Protein AF-A0A662SAG5-F1 (afdb_monomer_lite)

Sequence (127 aa):
MYGHSFGPFHNKLSHHFIRWLLSKANFIGVRENFSKKELIRCGVSTERIQLIPDAAFILEPEFSERVCDILNRNNLEPRKFAAVTVRHWYEIEITINGYRRYLQELAKSIDFIVDKLGFKVINWDLK

Foldseek 3Di:
DAADADDPDDDLVVLQVLQVVCVPDPAAEHQDPVRLVNNVVSVHDNVRYHHDHHPVVVDDDDPDPVVVVVCVVVVHDPPQADEDEDDDDPPPPCPPVNSVVVVVVVVVVVCCCCVVVVHHYDYPPPD

Structure (mmCIF, N/CA/C/O backbone):
data_AF-A0A662SAG5-F1
#
_entry.id   AF-A0A662SAG5-F1
#
loop_
_atom_site.group_PDB
_atom_site.id
_atom_site.type_symbol
_atom_site.label_atom_id
_atom_site.label_alt_id
_atom_site.label_comp_id
_atom_site.label_asym_id
_atom_site.label_entity_id
_atom_site.label_seq_id
_atom_site.pdbx_PDB_ins_code
_atom_site.Cartn_x
_atom_site.Cartn_y
_atom_site.Cartn_z
_atom_site.occupancy
_atom_site.B_iso_or_equiv
_atom_site.auth_seq_id
_atom_site.auth_comp_id
_atom_site.auth_asym_id
_atom_site.auth_atom_id
_atom_site.pdbx_PDB_model_num
ATOM 1 N N . MET A 1 1 ? 5.465 -11.678 -14.987 1.00 80.50 1 MET A N 1
ATOM 2 C CA . MET A 1 1 ? 5.343 -10.796 -13.802 1.00 80.50 1 MET A CA 1
ATOM 3 C C . MET A 1 1 ? 3.956 -10.182 -13.800 1.00 80.50 1 MET A C 1
ATOM 5 O O . MET A 1 1 ? 3.545 -9.710 -14.852 1.00 80.50 1 MET A O 1
ATOM 9 N N . TYR A 1 2 ? 3.235 -10.237 -12.678 1.00 89.56 2 TYR A N 1
ATOM 10 C CA . TYR A 1 2 ? 1.826 -9.839 -12.591 1.00 89.56 2 TYR A CA 1
ATOM 11 C C . TYR A 1 2 ? 1.635 -8.704 -11.575 1.00 89.56 2 TYR A C 1
ATOM 13 O O . TYR A 1 2 ? 1.888 -8.897 -10.393 1.00 89.56 2 TYR A O 1
ATOM 21 N N . GLY A 1 3 ? 1.218 -7.525 -12.042 1.00 87.00 3 GLY A N 1
ATOM 22 C CA . GLY A 1 3 ? 0.798 -6.408 -11.191 1.00 87.00 3 GLY A CA 1
ATOM 23 C C . GLY A 1 3 ? 1.931 -5.765 -10.388 1.00 87.00 3 GLY A C 1
ATOM 24 O O . GLY A 1 3 ? 1.696 -5.286 -9.286 1.00 87.00 3 GLY A O 1
ATOM 25 N N . HIS A 1 4 ? 3.165 -5.764 -10.899 1.00 91.31 4 HIS A N 1
ATOM 26 C CA . HIS A 1 4 ? 4.309 -5.217 -10.161 1.00 91.31 4 HIS A CA 1
ATOM 27 C C . HIS A 1 4 ? 4.529 -3.723 -10.420 1.00 91.31 4 HIS A C 1
ATOM 29 O O . HIS A 1 4 ? 4.279 -3.223 -11.520 1.00 91.31 4 HIS A O 1
ATOM 35 N N . SER A 1 5 ? 5.084 -3.049 -9.410 1.00 93.31 5 SER A N 1
ATOM 36 C CA . SER A 1 5 ? 5.743 -1.752 -9.572 1.00 93.31 5 SER A CA 1
ATOM 37 C C . SER A 1 5 ? 7.199 -1.935 -10.008 1.00 93.31 5 SER A C 1
ATOM 39 O O . SER A 1 5 ? 7.866 -2.880 -9.586 1.00 93.31 5 SER A O 1
ATOM 41 N N . PHE A 1 6 ? 7.703 -1.014 -10.823 1.00 93.44 6 PHE A N 1
ATOM 42 C CA . PHE A 1 6 ? 9.062 -0.990 -11.344 1.00 93.44 6 PHE A CA 1
ATOM 43 C C . PHE A 1 6 ? 9.687 0.391 -11.168 1.00 93.44 6 PHE A C 1
ATOM 45 O O . PHE A 1 6 ? 9.069 1.412 -11.468 1.00 93.44 6 PHE A O 1
ATOM 52 N N . GLY A 1 7 ? 10.956 0.391 -10.765 1.00 90.44 7 GLY A N 1
ATOM 53 C CA . GLY A 1 7 ? 11.763 1.595 -10.637 1.00 90.44 7 GLY A CA 1
ATOM 54 C C . GLY A 1 7 ? 11.518 2.376 -9.338 1.00 90.44 7 GLY A C 1
ATOM 55 O O . GLY A 1 7 ? 10.913 1.847 -8.404 1.00 90.44 7 GLY A O 1
ATOM 56 N N . PRO A 1 8 ? 12.006 3.628 -9.273 1.00 90.88 8 PRO A N 1
ATOM 57 C CA . PRO A 1 8 ? 12.745 4.324 -10.334 1.00 90.88 8 PRO A CA 1
ATOM 58 C C . PRO A 1 8 ? 14.120 3.700 -10.615 1.00 90.88 8 PRO A C 1
ATOM 60 O O . PRO A 1 8 ? 14.844 3.312 -9.698 1.00 90.88 8 PRO A O 1
ATOM 63 N N . PHE A 1 9 ? 14.507 3.630 -11.891 1.00 93.25 9 PHE A N 1
ATOM 64 C CA . PHE A 1 9 ? 15.855 3.205 -12.282 1.00 93.25 9 PHE A CA 1
ATOM 65 C C . PHE A 1 9 ? 16.673 4.415 -12.736 1.00 93.25 9 PHE A C 1
ATOM 67 O O . PHE A 1 9 ? 16.341 5.067 -13.725 1.00 93.25 9 PHE A O 1
ATOM 74 N N . HIS A 1 10 ? 17.765 4.713 -12.032 1.00 89.88 10 HIS A N 1
ATOM 75 C CA . HIS A 1 10 ? 18.492 5.974 -12.222 1.00 89.88 10 HIS A CA 1
ATOM 76 C C . HIS A 1 10 ? 19.640 5.900 -13.235 1.00 89.88 10 HIS A C 1
ATOM 78 O O . HIS A 1 10 ? 19.999 6.918 -13.822 1.00 89.88 10 HIS A O 1
ATOM 84 N N . ASN A 1 11 ? 20.230 4.721 -13.455 1.00 93.44 11 ASN A N 1
ATOM 85 C CA . ASN A 1 11 ? 21.434 4.584 -14.273 1.00 93.44 11 ASN A CA 1
ATOM 86 C C . ASN A 1 11 ? 21.210 3.715 -15.526 1.00 93.44 11 ASN A C 1
ATOM 88 O O . ASN A 1 11 ? 20.332 2.851 -15.581 1.00 93.44 11 ASN A O 1
ATOM 92 N N . LYS A 1 12 ? 22.043 3.951 -16.548 1.00 92.00 12 LYS A N 1
ATOM 93 C CA . LYS A 1 12 ? 21.947 3.278 -17.855 1.00 92.00 12 LYS A CA 1
ATOM 94 C C . LYS A 1 12 ? 22.213 1.770 -17.775 1.00 92.00 12 LYS A C 1
ATOM 96 O O . LYS A 1 12 ? 21.664 1.017 -18.575 1.00 92.00 12 LYS A O 1
ATOM 101 N N . LEU A 1 13 ? 23.034 1.327 -16.819 1.00 93.94 13 LEU A N 1
ATOM 102 C CA . LEU A 1 13 ? 23.330 -0.094 -16.614 1.00 93.94 13 LEU A CA 1
ATOM 103 C C . LEU A 1 13 ? 22.085 -0.844 -16.124 1.00 93.94 13 LEU A C 1
ATOM 105 O O . LEU A 1 13 ? 21.729 -1.872 -16.695 1.00 93.94 13 LEU A O 1
ATOM 109 N N . SER A 1 14 ? 21.373 -0.287 -15.142 1.00 93.88 14 SER A N 1
ATOM 110 C CA . SER A 1 14 ? 20.084 -0.787 -14.667 1.00 93.88 14 SER A CA 1
ATOM 111 C C . SER A 1 14 ? 19.069 -0.828 -15.804 1.00 93.88 14 SER A C 1
ATOM 113 O O . SER A 1 14 ? 18.390 -1.836 -15.961 1.00 93.88 14 SER A O 1
ATOM 115 N N . HIS A 1 15 ? 18.997 0.210 -16.645 1.00 94.25 15 HIS A N 1
ATOM 116 C CA . HIS A 1 15 ? 18.088 0.212 -17.802 1.00 94.25 15 HIS A CA 1
ATOM 117 C C . HIS A 1 15 ? 18.386 -0.941 -18.761 1.00 94.25 15 HIS A C 1
ATOM 119 O O . HIS A 1 15 ? 17.473 -1.670 -19.147 1.00 94.25 15 HIS A O 1
ATOM 125 N N . HIS A 1 16 ? 19.661 -1.149 -19.102 1.00 94.44 16 HIS A N 1
ATOM 126 C CA . HIS A 1 16 ? 20.066 -2.235 -19.991 1.00 94.44 16 HIS A CA 1
ATOM 127 C C . HIS A 1 16 ? 19.767 -3.613 -19.388 1.00 94.44 16 HIS A C 1
ATOM 129 O O . HIS A 1 16 ? 19.212 -4.476 -20.070 1.00 94.44 16 HIS A O 1
ATOM 135 N N . PHE A 1 17 ? 20.075 -3.808 -18.103 1.00 95.06 17 PHE A N 1
ATOM 136 C CA . PHE A 1 17 ? 19.794 -5.057 -17.403 1.00 95.06 17 PHE A CA 1
ATOM 137 C C . PHE A 1 17 ? 18.292 -5.351 -17.340 1.00 95.06 17 PHE A C 1
ATOM 139 O O . PHE A 1 17 ? 17.876 -6.460 -17.668 1.00 95.06 17 PHE A O 1
ATOM 146 N N . ILE A 1 18 ? 17.467 -4.358 -16.992 1.00 95.12 18 ILE A N 1
ATOM 147 C CA . ILE A 1 18 ? 16.006 -4.501 -16.941 1.00 95.12 18 ILE A CA 1
ATOM 148 C C . ILE A 1 18 ? 15.445 -4.839 -18.320 1.00 95.12 18 ILE A C 1
ATOM 150 O O . ILE A 1 18 ? 14.638 -5.761 -18.442 1.00 95.12 18 ILE A O 1
ATOM 154 N N . ARG A 1 19 ? 15.909 -4.164 -19.377 1.00 94.94 19 ARG A N 1
ATOM 155 C CA . ARG A 1 19 ? 15.516 -4.482 -20.753 1.00 94.94 19 ARG A CA 1
ATOM 156 C C . ARG A 1 19 ? 15.876 -5.914 -21.131 1.00 94.94 19 ARG A C 1
ATOM 158 O O . ARG A 1 19 ? 15.032 -6.629 -21.667 1.00 94.94 19 ARG A O 1
ATOM 165 N N . TRP A 1 20 ? 17.107 -6.336 -20.849 1.00 95.00 20 TRP A N 1
ATOM 166 C CA . TRP A 1 20 ? 17.568 -7.691 -21.138 1.00 95.00 20 TRP A CA 1
ATOM 167 C C . TRP A 1 20 ? 16.749 -8.734 -20.371 1.00 95.00 20 TRP A C 1
ATOM 169 O O . TRP A 1 20 ? 16.240 -9.679 -20.975 1.00 95.00 20 TRP A O 1
ATOM 179 N N . LEU A 1 21 ? 16.548 -8.532 -19.069 1.00 93.69 21 LEU A N 1
ATOM 180 C CA . LEU A 1 21 ? 15.780 -9.432 -18.213 1.00 93.69 21 LEU A CA 1
ATOM 181 C C . LEU A 1 21 ? 14.339 -9.578 -18.717 1.00 93.69 21 LEU A C 1
ATOM 183 O O . LEU A 1 21 ? 13.855 -10.690 -18.922 1.00 93.69 21 LEU A O 1
ATOM 187 N N . LEU A 1 22 ? 13.667 -8.454 -18.972 1.00 94.06 22 LEU A N 1
ATOM 188 C CA . LEU A 1 22 ? 12.264 -8.443 -19.377 1.00 94.06 22 LEU A CA 1
ATOM 189 C C . LEU A 1 22 ? 12.049 -8.869 -20.832 1.00 94.06 22 LEU A C 1
ATOM 191 O O . LEU A 1 22 ? 10.974 -9.366 -21.157 1.00 94.06 22 LEU A O 1
ATOM 195 N N . SER A 1 23 ? 13.062 -8.783 -21.701 1.00 90.25 23 SER A N 1
ATOM 196 C CA . SER A 1 23 ? 12.966 -9.319 -23.070 1.00 90.25 23 SER A CA 1
ATOM 197 C C . SER A 1 23 ? 12.694 -10.830 -23.102 1.00 90.25 23 SER A C 1
ATOM 199 O O . SER A 1 23 ? 12.070 -11.327 -24.044 1.00 90.25 23 SER A O 1
ATOM 201 N N . LYS A 1 24 ? 13.091 -11.544 -22.041 1.00 90.44 24 LYS A N 1
ATOM 202 C CA . LYS A 1 24 ? 12.872 -12.984 -21.858 1.00 90.44 24 LYS A CA 1
ATOM 203 C C . LYS A 1 24 ? 11.542 -13.322 -21.182 1.00 90.44 24 LYS A C 1
ATOM 205 O O . LYS A 1 24 ? 11.162 -14.486 -21.155 1.00 90.44 24 LYS A O 1
ATOM 210 N N . ALA A 1 25 ? 10.830 -12.339 -20.630 1.00 92.12 25 ALA A N 1
ATOM 211 C CA . ALA A 1 25 ? 9.572 -12.585 -19.937 1.00 92.12 25 ALA A CA 1
ATOM 212 C C . ALA A 1 25 ? 8.433 -12.846 -20.935 1.00 92.12 25 ALA A C 1
ATOM 214 O O . ALA A 1 25 ? 8.199 -12.045 -21.842 1.00 92.12 25 ALA A O 1
ATOM 215 N N . ASN A 1 26 ? 7.671 -13.922 -20.728 1.00 93.12 26 ASN A N 1
ATOM 216 C CA . ASN A 1 26 ? 6.469 -14.206 -21.520 1.00 93.12 26 ASN A CA 1
ATOM 217 C C . ASN A 1 26 ? 5.334 -13.202 -21.257 1.00 93.12 26 ASN A C 1
ATOM 219 O O . ASN A 1 26 ? 4.494 -12.991 -22.122 1.00 93.12 26 ASN A O 1
ATOM 223 N N . PHE A 1 27 ? 5.311 -12.584 -20.071 1.00 93.50 27 PHE A N 1
ATOM 224 C CA . PHE A 1 27 ? 4.266 -11.650 -19.656 1.00 93.50 27 PHE A CA 1
ATOM 225 C C . PHE A 1 27 ? 4.806 -10.560 -18.724 1.00 93.50 27 PHE 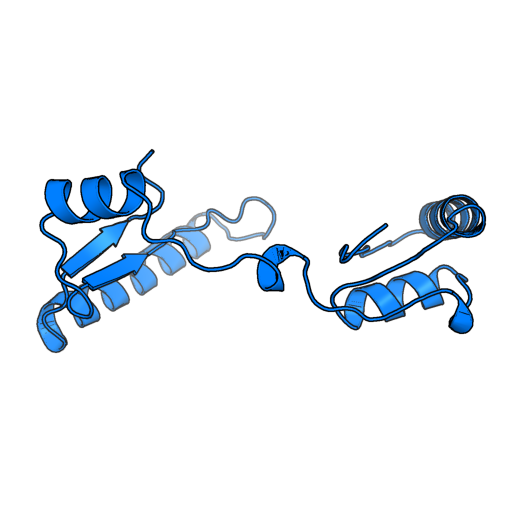A C 1
ATOM 227 O O . PHE A 1 27 ? 5.487 -10.861 -17.730 1.00 93.50 27 PHE A O 1
ATOM 234 N N . ILE A 1 28 ? 4.455 -9.305 -19.017 1.00 96.31 28 ILE A N 1
ATOM 235 C CA . ILE A 1 28 ? 4.844 -8.120 -18.247 1.00 96.31 28 ILE A CA 1
ATOM 236 C C . ILE A 1 28 ? 3.584 -7.309 -17.919 1.00 96.31 28 ILE A C 1
ATOM 238 O O . ILE A 1 28 ? 3.141 -6.477 -18.709 1.00 96.31 28 ILE A O 1
ATOM 242 N N . GLY A 1 29 ? 3.015 -7.555 -16.740 1.00 96.06 29 GLY A N 1
ATOM 243 C CA . GLY A 1 29 ? 1.919 -6.770 -16.180 1.00 96.06 29 GLY A CA 1
ATOM 244 C C . GLY A 1 29 ? 2.420 -5.773 -15.134 1.00 96.06 29 GLY A C 1
ATOM 245 O O . GLY A 1 29 ? 3.083 -6.174 -14.174 1.00 96.06 29 GLY A O 1
ATOM 246 N N . VAL A 1 30 ? 2.078 -4.497 -15.298 1.00 96.81 30 VAL A N 1
ATOM 247 C CA . VAL A 1 30 ? 2.350 -3.416 -14.335 1.00 96.81 30 VAL A CA 1
ATOM 248 C C . VAL A 1 30 ? 1.043 -2.895 -13.748 1.00 96.81 30 VAL A C 1
ATOM 250 O O . VAL A 1 30 ? 0.045 -2.852 -14.467 1.00 96.81 30 VAL A O 1
ATOM 253 N N . ARG A 1 31 ? 1.034 -2.510 -12.464 1.00 96.25 31 ARG A N 1
ATOM 254 C CA . ARG A 1 31 ? -0.205 -2.076 -11.783 1.00 96.25 31 ARG A CA 1
ATOM 255 C C . ARG A 1 31 ? -0.523 -0.587 -11.919 1.00 96.25 31 ARG A C 1
ATOM 257 O O . ARG A 1 31 ? -1.650 -0.159 -11.694 1.00 96.25 31 ARG A O 1
ATOM 264 N N . GLU A 1 32 ? 0.462 0.215 -12.311 1.00 95.56 32 GLU A N 1
ATOM 265 C CA . GLU A 1 32 ? 0.335 1.661 -12.429 1.00 95.56 32 GLU A CA 1
ATOM 266 C C . GLU A 1 32 ? 1.126 2.251 -13.609 1.00 95.56 32 GLU A C 1
ATOM 268 O O . GLU A 1 32 ? 2.128 1.711 -14.087 1.00 95.56 32 GLU A O 1
ATOM 273 N N . ASN A 1 33 ? 0.693 3.430 -14.065 1.00 96.50 33 ASN A N 1
ATOM 274 C CA . ASN A 1 33 ? 1.280 4.119 -15.218 1.00 96.50 33 ASN A CA 1
ATOM 275 C C . ASN A 1 33 ? 2.739 4.547 -15.017 1.00 96.50 33 ASN A C 1
ATOM 277 O O . ASN A 1 33 ? 3.477 4.648 -15.997 1.00 96.50 33 ASN A O 1
ATOM 281 N N . PHE A 1 34 ? 3.157 4.819 -13.779 1.00 96.56 34 PHE A N 1
ATOM 282 C CA . PHE A 1 34 ? 4.545 5.172 -13.481 1.00 96.56 34 PHE A CA 1
ATOM 283 C C . PHE A 1 34 ? 5.494 4.048 -13.915 1.00 96.56 34 PHE A C 1
ATOM 285 O O . PHE A 1 34 ? 6.390 4.267 -14.725 1.00 96.56 34 PHE A O 1
ATOM 292 N N . SER A 1 35 ? 5.197 2.823 -13.494 1.00 96.38 35 SER A N 1
ATOM 293 C CA . SER A 1 35 ? 5.965 1.629 -13.837 1.00 96.38 35 SER A CA 1
ATOM 294 C C . SER A 1 35 ? 5.987 1.357 -15.342 1.00 96.38 35 SER A C 1
ATOM 296 O O . SER A 1 35 ? 7.040 1.060 -15.903 1.00 96.38 35 SER A O 1
ATOM 298 N N . LYS A 1 36 ? 4.856 1.552 -16.038 1.00 96.50 36 LYS A N 1
ATOM 299 C CA . LYS A 1 36 ? 4.812 1.480 -17.510 1.00 96.50 36 LYS A CA 1
ATOM 300 C C . LYS A 1 36 ? 5.803 2.454 -18.151 1.00 96.50 36 LYS A C 1
ATOM 302 O O . LYS A 1 36 ? 6.562 2.064 -19.035 1.00 96.50 36 LYS A O 1
ATOM 307 N N . LYS A 1 37 ? 5.806 3.714 -17.704 1.00 96.44 37 LYS A N 1
ATOM 308 C CA . LYS A 1 37 ? 6.718 4.749 -18.214 1.00 96.44 37 LYS A CA 1
ATOM 309 C C . LYS A 1 37 ? 8.178 4.398 -17.928 1.00 96.44 37 LYS A C 1
ATOM 311 O O . LYS A 1 37 ? 9.003 4.537 -18.826 1.00 96.44 37 LYS A O 1
ATOM 316 N N . GLU A 1 38 ? 8.492 3.894 -16.737 1.00 96.50 38 GLU A N 1
ATOM 317 C CA . GLU A 1 38 ? 9.852 3.465 -16.384 1.00 96.50 38 GLU A CA 1
ATOM 318 C C . GLU A 1 38 ? 10.358 2.325 -17.278 1.00 96.50 38 GLU A C 1
ATOM 320 O O . GLU A 1 38 ? 11.487 2.374 -17.766 1.00 96.50 38 GLU A O 1
ATOM 325 N N . LEU A 1 39 ? 9.521 1.327 -17.575 1.00 96.06 39 LEU A N 1
ATOM 326 C CA . LEU A 1 39 ? 9.907 0.227 -18.464 1.00 96.06 39 LEU A CA 1
ATOM 327 C C . LEU A 1 39 ? 10.110 0.678 -19.916 1.00 96.06 39 LEU A C 1
ATOM 329 O O . LEU A 1 39 ? 11.068 0.246 -20.561 1.00 96.06 39 LEU A O 1
ATOM 333 N N . ILE A 1 40 ? 9.266 1.588 -20.412 1.00 95.62 40 ILE A N 1
ATOM 334 C CA . ILE A 1 40 ? 9.443 2.206 -21.736 1.00 95.62 40 ILE A CA 1
ATOM 335 C C . ILE A 1 40 ? 10.768 2.973 -21.787 1.00 95.62 40 ILE A C 1
ATOM 337 O O . ILE A 1 40 ? 11.526 2.821 -22.743 1.00 95.62 4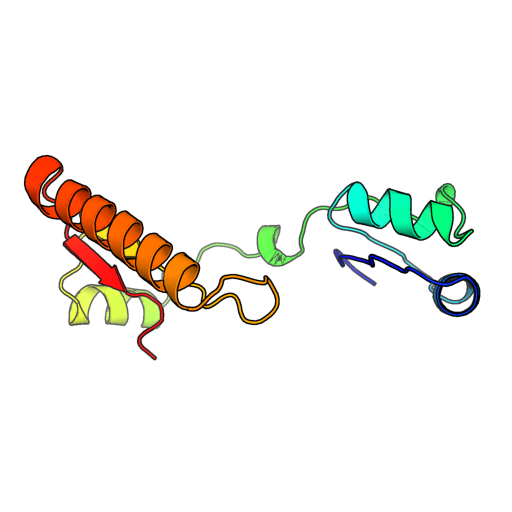0 ILE A O 1
ATOM 341 N N . ARG A 1 41 ? 11.098 3.740 -20.737 1.00 94.94 41 ARG A N 1
ATOM 342 C CA . ARG A 1 41 ? 12.390 4.440 -20.620 1.00 94.94 41 ARG A CA 1
ATOM 343 C C . ARG A 1 41 ? 13.576 3.476 -20.626 1.00 94.94 41 ARG A C 1
ATOM 345 O O . ARG A 1 41 ? 14.613 3.810 -21.190 1.00 94.94 41 ARG A O 1
ATOM 352 N N . CYS A 1 42 ? 13.417 2.277 -20.065 1.00 95.06 42 CYS A N 1
ATOM 353 C CA . CYS A 1 42 ? 14.434 1.225 -20.130 1.00 95.06 42 CYS A CA 1
ATOM 354 C C . CYS A 1 42 ? 14.569 0.591 -21.531 1.00 95.06 42 CYS A C 1
ATOM 356 O O . CYS A 1 42 ? 15.507 -0.166 -21.766 1.00 95.06 42 CYS A O 1
ATOM 358 N N . GLY A 1 43 ? 13.666 0.878 -22.475 1.00 94.69 43 GLY A N 1
ATOM 359 C CA . GLY A 1 43 ? 13.668 0.312 -23.827 1.00 94.69 43 GLY A CA 1
ATOM 360 C C . GLY A 1 43 ? 12.933 -1.027 -23.947 1.00 94.69 43 GLY A C 1
ATOM 361 O O . GLY A 1 43 ? 13.209 -1.801 -24.868 1.00 94.69 43 GLY A O 1
ATOM 362 N N . VAL A 1 44 ? 12.029 -1.327 -23.008 1.00 95.19 44 VAL A N 1
ATOM 363 C CA . VAL A 1 44 ? 11.071 -2.433 -23.137 1.00 95.19 44 VAL A CA 1
ATOM 364 C C . VAL A 1 44 ? 9.949 -1.993 -24.074 1.00 95.19 44 VAL A C 1
ATOM 366 O O . VAL A 1 44 ? 9.413 -0.894 -23.942 1.00 95.19 44 VAL A O 1
ATOM 369 N N . SER A 1 45 ? 9.597 -2.861 -25.018 1.00 93.31 45 SER A N 1
ATOM 370 C CA . SER A 1 45 ? 8.598 -2.549 -26.036 1.00 93.31 45 SER A CA 1
ATOM 371 C C . SER A 1 45 ? 7.196 -2.380 -25.452 1.00 93.31 45 SER A C 1
ATOM 373 O O . SER A 1 45 ? 6.784 -3.152 -24.581 1.00 93.31 45 SER A O 1
ATOM 375 N N . THR A 1 46 ? 6.453 -1.382 -25.930 1.00 93.44 46 THR A N 1
ATOM 376 C CA . THR A 1 46 ? 5.144 -0.996 -25.383 1.00 93.44 46 THR A CA 1
ATOM 377 C C . THR A 1 46 ? 4.093 -2.082 -25.554 1.00 93.44 46 THR A C 1
ATOM 379 O O . THR A 1 46 ? 3.292 -2.285 -24.646 1.00 93.44 46 THR A O 1
ATOM 382 N N . GLU A 1 47 ? 4.118 -2.815 -26.665 1.00 92.75 47 GLU A N 1
ATOM 383 C CA . GLU A 1 47 ? 3.199 -3.918 -26.959 1.00 92.75 47 GLU A CA 1
ATOM 384 C C . GLU A 1 47 ? 3.367 -5.117 -26.015 1.00 92.75 47 GLU A C 1
ATOM 386 O O . GLU A 1 47 ? 2.456 -5.930 -25.878 1.00 92.75 47 GLU A O 1
ATOM 391 N N . ARG A 1 48 ? 4.509 -5.218 -25.323 1.00 93.50 48 ARG A N 1
ATOM 392 C CA . ARG A 1 48 ? 4.767 -6.275 -24.333 1.00 93.50 48 ARG A CA 1
ATOM 393 C C . ARG A 1 48 ? 4.338 -5.892 -22.920 1.00 93.50 48 ARG A C 1
ATOM 395 O O . ARG A 1 48 ? 4.304 -6.768 -22.060 1.00 93.50 48 ARG A O 1
ATOM 402 N N . ILE A 1 49 ? 4.047 -4.613 -22.670 1.00 96.12 49 ILE A N 1
ATOM 403 C CA . ILE A 1 49 ? 3.704 -4.093 -21.344 1.00 96.12 49 ILE A CA 1
ATOM 404 C C . ILE A 1 49 ? 2.191 -3.926 -21.243 1.00 96.12 49 ILE A C 1
ATOM 406 O O . ILE A 1 49 ? 1.598 -3.075 -21.908 1.00 96.12 49 ILE A O 1
ATOM 410 N N . GLN A 1 50 ? 1.574 -4.675 -20.338 1.00 96.75 50 GLN A N 1
ATOM 411 C CA . GLN A 1 50 ? 0.153 -4.552 -20.038 1.00 96.75 50 GLN A CA 1
ATOM 412 C C . GLN A 1 50 ? -0.049 -3.810 -18.720 1.00 96.75 50 GLN A C 1
ATOM 414 O O . GLN A 1 50 ? 0.593 -4.119 -17.718 1.00 96.75 50 GLN A O 1
ATOM 419 N N . LEU A 1 51 ? -0.941 -2.820 -18.726 1.00 96.56 51 LEU A N 1
ATOM 420 C CA . LEU A 1 51 ? -1.414 -2.187 -17.499 1.00 96.56 51 LEU A CA 1
ATOM 421 C C . LEU A 1 51 ? -2.580 -3.025 -16.976 1.00 96.56 51 LEU A C 1
ATOM 423 O O . LEU A 1 51 ? -3.579 -3.175 -17.676 1.00 96.56 51 LEU A O 1
ATOM 427 N N . ILE A 1 52 ? -2.434 -3.580 -15.780 1.00 96.12 52 ILE A N 1
ATOM 428 C CA . ILE A 1 52 ? -3.424 -4.458 -15.150 1.00 96.12 52 ILE A CA 1
ATOM 429 C C . ILE A 1 52 ? -3.721 -3.980 -13.726 1.00 96.12 52 ILE A C 1
ATOM 431 O O . ILE A 1 52 ? -2.917 -3.241 -13.170 1.00 96.12 52 ILE A O 1
ATOM 435 N N . PRO A 1 53 ? -4.848 -4.361 -13.108 1.00 93.12 53 PRO A N 1
ATOM 436 C CA . PRO A 1 53 ? -5.083 -4.072 -11.696 1.00 93.12 53 PRO A CA 1
ATOM 437 C C . PRO A 1 53 ? -4.038 -4.738 -10.786 1.00 93.12 53 PRO A C 1
ATOM 439 O O . PRO A 1 53 ? -3.426 -5.745 -11.151 1.00 93.12 53 PRO A O 1
ATOM 442 N N . ASP A 1 54 ? -3.853 -4.192 -9.581 1.00 92.25 54 ASP A N 1
ATOM 443 C CA . ASP A 1 54 ? -3.094 -4.874 -8.526 1.00 92.25 54 ASP A CA 1
ATOM 444 C C . ASP A 1 54 ? -3.747 -6.231 -8.196 1.00 92.25 54 ASP A C 1
ATOM 446 O O . ASP A 1 54 ? -4.972 -6.366 -8.209 1.00 92.25 54 ASP A O 1
ATOM 450 N N . ALA A 1 55 ? -2.935 -7.246 -7.893 1.00 90.44 55 ALA A N 1
ATOM 451 C CA . ALA A 1 55 ? -3.430 -8.578 -7.553 1.00 90.44 55 ALA A CA 1
ATOM 452 C C . ALA A 1 55 ? -4.356 -8.576 -6.324 1.00 90.44 55 ALA A C 1
ATOM 454 O O . ALA A 1 55 ? -5.247 -9.418 -6.237 1.00 90.44 55 ALA A O 1
ATOM 455 N N . ALA A 1 56 ? -4.197 -7.611 -5.413 1.00 90.25 56 ALA A N 1
ATOM 456 C CA . ALA A 1 56 ? -5.057 -7.451 -4.247 1.00 90.25 56 ALA A CA 1
ATOM 457 C C . ALA A 1 56 ? -6.535 -7.232 -4.610 1.00 90.25 56 ALA A C 1
ATOM 459 O O . ALA A 1 56 ? -7.400 -7.575 -3.813 1.00 90.25 56 ALA A O 1
ATOM 460 N N . PHE A 1 57 ? -6.847 -6.723 -5.808 1.00 90.81 57 PHE A N 1
ATOM 461 C CA . PHE A 1 57 ? -8.235 -6.543 -6.252 1.00 90.81 57 PHE A CA 1
ATOM 462 C C . PHE A 1 57 ? -8.962 -7.857 -6.567 1.00 90.81 57 PHE A C 1
ATOM 464 O O . PHE A 1 57 ? -10.180 -7.845 -6.702 1.00 90.81 57 PHE A O 1
ATOM 471 N N . ILE A 1 58 ? -8.241 -8.974 -6.700 1.00 91.00 58 ILE A N 1
ATOM 472 C CA . ILE A 1 58 ? -8.841 -10.301 -6.911 1.00 91.00 58 ILE A CA 1
ATOM 473 C C . ILE A 1 58 ? -9.269 -10.928 -5.576 1.00 91.00 58 ILE A C 1
ATOM 475 O O . ILE A 1 58 ? -10.053 -11.871 -5.559 1.00 91.00 58 ILE A O 1
ATOM 479 N N . LEU A 1 59 ? -8.764 -10.418 -4.450 1.00 90.00 59 LEU A N 1
ATOM 480 C CA . LEU A 1 59 ? -9.083 -10.966 -3.140 1.00 90.00 59 LEU A CA 1
ATOM 481 C C . LEU A 1 59 ? -10.523 -10.615 -2.761 1.00 90.00 59 LEU A C 1
ATOM 483 O O . LEU A 1 59 ? -10.876 -9.442 -2.630 1.00 90.00 59 LEU A O 1
ATOM 487 N N . GLU A 1 60 ? -11.339 -11.643 -2.546 1.00 89.25 60 GLU A N 1
ATOM 488 C CA . GLU A 1 60 ? -12.674 -11.478 -1.985 1.00 89.25 60 GLU A CA 1
ATOM 489 C C . GLU A 1 60 ? -12.560 -11.177 -0.481 1.00 89.25 60 GLU A C 1
ATOM 491 O O . GLU A 1 60 ? -11.853 -11.888 0.241 1.00 89.25 60 GLU A O 1
ATOM 496 N N . PRO A 1 61 ? -13.214 -10.116 0.024 1.00 84.31 61 PRO A N 1
ATOM 497 C CA . PRO A 1 61 ? -13.236 -9.846 1.452 1.00 84.31 61 PRO A CA 1
ATOM 498 C C . PRO A 1 61 ? -13.958 -10.975 2.188 1.00 84.31 61 PRO A C 1
ATOM 500 O O . PRO A 1 61 ? -15.138 -11.220 1.946 1.00 84.31 61 PRO A O 1
ATOM 503 N N . GLU A 1 62 ? -13.276 -11.615 3.132 1.00 84.25 62 GLU A N 1
ATOM 504 C CA . GLU A 1 62 ? -13.856 -12.688 3.934 1.00 84.25 62 GLU A CA 1
ATOM 505 C C . GLU A 1 62 ? -13.892 -12.306 5.418 1.00 84.25 62 GLU A C 1
ATOM 507 O O . GLU A 1 62 ? -12.877 -11.943 6.024 1.00 84.25 62 GLU A O 1
ATOM 512 N N . PHE A 1 63 ? -15.074 -12.434 6.028 1.00 82.19 63 PHE A N 1
ATOM 513 C CA . PHE A 1 63 ? -15.237 -12.412 7.482 1.00 82.19 63 PHE A CA 1
ATOM 514 C C . PHE A 1 63 ? -14.781 -13.752 8.063 1.00 82.19 63 PHE A C 1
ATOM 516 O O . PHE A 1 63 ? -15.581 -14.594 8.463 1.00 82.19 63 PHE A O 1
ATOM 523 N N . SER A 1 64 ? -13.467 -13.958 8.076 1.00 88.00 64 SER A N 1
ATOM 524 C CA . SER A 1 64 ? -12.885 -15.150 8.688 1.00 88.00 64 SER A CA 1
ATOM 525 C C . SER A 1 64 ? -13.096 -15.151 10.205 1.00 88.00 64 SER A C 1
ATOM 527 O O . SER A 1 64 ? -13.265 -14.101 10.831 1.00 88.00 64 SER A O 1
ATOM 529 N N . GLU A 1 65 ? -13.003 -16.330 10.821 1.00 92.00 65 GLU A N 1
ATOM 530 C CA . GLU A 1 65 ? -13.031 -16.494 12.282 1.00 92.00 65 GLU A CA 1
ATOM 531 C C . GLU A 1 65 ? -12.031 -15.554 12.977 1.00 92.00 65 GLU A C 1
ATOM 533 O O . GLU A 1 65 ? -12.355 -14.899 13.965 1.00 92.00 65 GLU A O 1
ATOM 538 N N . ARG A 1 66 ? -10.851 -15.364 12.371 1.00 88.19 66 ARG A N 1
ATOM 539 C CA . ARG A 1 66 ? -9.838 -14.413 12.841 1.00 88.19 66 ARG A CA 1
ATOM 540 C C . ARG A 1 66 ? -10.342 -12.967 12.877 1.00 88.19 66 ARG A C 1
ATOM 542 O O . ARG A 1 66 ? -9.991 -12.231 13.797 1.00 88.19 66 ARG A O 1
ATOM 549 N N . VAL A 1 67 ? -11.116 -12.532 11.882 1.00 88.69 67 VAL A N 1
ATOM 550 C CA . VAL A 1 67 ? -11.688 -11.175 11.853 1.00 88.69 67 VAL A CA 1
ATOM 551 C C . VAL A 1 67 ? -12.704 -11.018 12.980 1.00 88.69 67 VAL A C 1
ATOM 553 O O . VAL A 1 67 ? -12.624 -10.046 13.729 1.00 88.69 67 VAL A O 1
ATOM 556 N N . CYS A 1 68 ? -13.601 -11.992 13.151 1.00 89.94 68 CYS A N 1
ATOM 557 C CA . CYS A 1 68 ? -14.577 -12.004 14.243 1.00 89.94 68 CYS A CA 1
ATOM 558 C C . CYS A 1 68 ? -13.892 -11.948 15.614 1.00 89.94 68 CYS A C 1
ATOM 560 O O . CYS A 1 68 ? -14.261 -11.135 16.460 1.00 89.94 68 CYS A O 1
ATOM 562 N N . ASP A 1 69 ? -12.837 -12.736 15.806 1.00 91.12 69 ASP A N 1
ATOM 563 C CA . ASP A 1 69 ? -12.020 -12.733 17.015 1.00 91.12 69 ASP A CA 1
ATOM 564 C C . ASP A 1 69 ? -11.396 -11.369 17.308 1.00 91.12 69 ASP A C 1
ATOM 566 O O . ASP A 1 69 ? -11.450 -10.892 18.442 1.00 91.12 69 ASP A O 1
ATOM 570 N N . ILE A 1 70 ? -10.806 -10.723 16.298 1.00 89.25 70 ILE A N 1
ATOM 571 C CA . ILE A 1 70 ? -10.211 -9.390 16.451 1.00 89.25 70 ILE A CA 1
ATOM 572 C C . ILE A 1 70 ? -11.285 -8.375 16.847 1.00 89.25 70 ILE A C 1
ATOM 574 O O . ILE A 1 70 ? -11.052 -7.581 17.760 1.00 89.25 70 ILE A O 1
ATOM 578 N N . LEU A 1 71 ? -12.455 -8.409 16.203 1.00 91.06 71 LEU A N 1
ATOM 579 C CA . LEU A 1 71 ? -13.559 -7.505 16.520 1.00 91.06 71 LEU A CA 1
ATOM 580 C C . LEU A 1 71 ? -14.064 -7.717 17.952 1.00 91.06 71 LEU A C 1
ATOM 582 O O . LEU A 1 71 ? -14.177 -6.749 18.703 1.00 91.06 71 LEU A O 1
ATOM 586 N N . ASN A 1 72 ? -14.281 -8.969 18.357 1.00 92.19 72 ASN A N 1
ATOM 587 C CA . ASN A 1 72 ? -14.783 -9.322 19.684 1.00 92.19 72 ASN A CA 1
ATOM 588 C C . ASN A 1 72 ? -13.786 -8.961 20.791 1.00 92.19 72 ASN A C 1
ATOM 590 O O . ASN A 1 72 ? -14.145 -8.261 21.735 1.00 92.19 72 ASN A O 1
ATOM 594 N N . ARG A 1 73 ? -12.511 -9.362 20.662 1.00 91.62 73 ARG A N 1
ATOM 595 C CA . ARG A 1 73 ? -11.465 -9.058 21.662 1.00 91.62 73 ARG A CA 1
ATOM 596 C C . ARG A 1 73 ? -11.281 -7.558 21.872 1.00 91.62 73 ARG A C 1
ATOM 598 O O . ARG A 1 73 ? -10.949 -7.124 22.970 1.00 91.62 73 ARG A O 1
ATOM 605 N N . ASN A 1 74 ? -11.498 -6.769 20.822 1.00 90.00 74 ASN A N 1
ATOM 606 C CA . ASN A 1 74 ? -11.368 -5.321 20.872 1.00 90.00 74 ASN A CA 1
ATOM 607 C C . ASN A 1 74 ? -12.706 -4.601 21.074 1.00 90.00 74 ASN A C 1
ATOM 609 O O . ASN A 1 74 ? -12.708 -3.374 21.031 1.00 90.00 74 ASN A O 1
ATOM 613 N N . ASN A 1 75 ? -13.826 -5.295 21.316 1.00 93.31 75 ASN A N 1
ATOM 614 C CA . ASN A 1 75 ? -15.164 -4.699 21.434 1.00 93.31 75 ASN A CA 1
ATOM 615 C C . ASN A 1 75 ? -15.452 -3.694 20.298 1.00 93.31 75 ASN A C 1
ATOM 617 O O . ASN A 1 75 ? -15.687 -2.508 20.550 1.00 93.31 75 ASN A O 1
ATOM 621 N N . LEU A 1 76 ? -15.307 -4.142 19.047 1.00 92.81 76 LEU A N 1
ATOM 622 C CA . LEU A 1 76 ? -15.470 -3.323 17.845 1.00 92.81 76 LEU A CA 1
ATOM 623 C C . LEU A 1 76 ? -16.792 -3.640 17.162 1.00 92.81 76 LEU A C 1
ATOM 625 O O . LEU A 1 76 ? -17.001 -4.738 16.651 1.00 92.81 76 LEU A O 1
ATOM 629 N N . GLU A 1 77 ? -17.662 -2.640 17.102 1.00 90.25 77 GLU A N 1
ATOM 630 C CA . GLU A 1 77 ? -18.915 -2.736 16.365 1.00 90.25 77 GLU A CA 1
ATOM 631 C C . GLU A 1 77 ? -18.734 -2.250 14.921 1.00 90.25 77 GLU A C 1
ATOM 633 O O . GLU A 1 77 ? -18.092 -1.214 14.697 1.00 90.25 77 GLU A O 1
ATOM 638 N N . PRO A 1 78 ? -19.321 -2.937 13.923 1.00 86.94 78 PRO A N 1
ATOM 639 C CA . PRO A 1 78 ? -19.279 -2.491 12.538 1.00 86.94 78 PRO A CA 1
ATOM 640 C C . PRO A 1 78 ? -19.680 -1.019 12.402 1.00 86.94 78 PRO A C 1
ATOM 642 O O . PRO A 1 78 ? -20.681 -0.579 12.963 1.00 86.94 78 PRO A O 1
ATOM 645 N N . ARG A 1 79 ? -18.901 -0.261 11.622 1.00 88.31 79 ARG A N 1
ATOM 646 C CA . ARG A 1 79 ? -19.119 1.173 11.347 1.00 88.31 79 ARG A CA 1
ATOM 647 C C . ARG A 1 79 ? -19.008 2.111 12.561 1.00 88.31 79 ARG A C 1
ATOM 649 O O . ARG A 1 79 ? -19.345 3.281 12.420 1.00 88.31 79 ARG A O 1
ATOM 656 N N . LYS A 1 80 ? -18.512 1.646 13.714 1.00 93.88 80 LYS A N 1
ATOM 657 C CA . LYS A 1 80 ? -18.284 2.480 14.915 1.00 93.88 80 LYS A CA 1
ATOM 658 C C . LYS A 1 80 ? -16.820 2.559 15.350 1.00 93.88 80 LYS A C 1
ATOM 660 O O . LYS A 1 80 ? -16.512 2.975 16.468 1.00 93.88 80 LYS A O 1
ATOM 665 N N . PHE A 1 81 ? -15.903 2.153 14.479 1.00 94.69 81 PHE A N 1
ATOM 666 C CA . PHE A 1 81 ? -14.475 2.263 14.736 1.00 94.69 81 PHE A CA 1
ATOM 667 C C . PHE A 1 81 ? -13.703 2.695 13.493 1.00 94.69 81 PHE A C 1
ATOM 669 O O . PHE A 1 81 ? -14.171 2.532 12.365 1.00 94.69 81 PHE A O 1
ATOM 676 N N . ALA A 1 82 ? -12.509 3.228 13.721 1.00 93.75 82 ALA A N 1
ATOM 677 C CA . ALA A 1 82 ? -11.507 3.492 12.706 1.00 93.75 82 ALA A CA 1
ATOM 678 C C . ALA A 1 82 ? -10.240 2.688 13.023 1.00 93.75 82 ALA A C 1
ATOM 680 O O . ALA A 1 82 ? -9.772 2.659 14.164 1.00 93.75 82 ALA A O 1
ATOM 681 N N . ALA A 1 83 ? -9.685 2.033 12.006 1.00 92.38 83 ALA A N 1
ATOM 682 C CA . ALA A 1 83 ? -8.383 1.391 12.097 1.00 92.38 83 ALA A CA 1
ATOM 683 C C . ALA A 1 83 ? -7.309 2.328 11.546 1.00 92.38 83 ALA A C 1
ATOM 685 O O . ALA A 1 83 ? -7.446 2.862 10.446 1.00 92.38 83 ALA A O 1
ATOM 686 N N . VAL A 1 84 ? -6.241 2.519 12.315 1.00 92.38 84 VAL A N 1
ATOM 687 C CA . VAL A 1 84 ? -5.096 3.348 11.941 1.00 92.38 84 VAL A CA 1
ATOM 688 C C . VAL A 1 84 ? -3.870 2.453 11.829 1.00 92.38 84 VAL A C 1
ATOM 690 O O . VAL A 1 84 ? -3.578 1.681 12.734 1.00 92.38 84 VAL A O 1
ATOM 693 N N . THR A 1 85 ? -3.143 2.561 10.721 1.00 91.19 85 THR A N 1
ATOM 694 C CA . THR A 1 85 ? -1.856 1.883 10.509 1.00 91.19 85 THR A CA 1
ATOM 695 C C . THR A 1 85 ? -0.782 2.951 10.392 1.00 91.19 85 THR A C 1
ATOM 697 O O . THR A 1 85 ? -0.838 3.790 9.487 1.00 91.19 85 THR A O 1
ATOM 700 N N . VAL A 1 86 ? 0.182 2.958 11.311 1.00 88.94 86 VAL A N 1
ATOM 701 C CA . VAL A 1 86 ? 1.177 4.032 11.390 1.00 88.94 86 VAL A CA 1
ATOM 702 C C . VAL A 1 86 ? 2.438 3.591 10.675 1.00 88.94 86 VAL A C 1
ATOM 704 O O . VAL A 1 86 ? 3.225 2.798 11.178 1.00 88.94 86 VAL A O 1
ATOM 707 N N . ARG A 1 87 ? 2.679 4.154 9.492 1.00 84.62 87 ARG A N 1
ATOM 708 C CA . ARG A 1 87 ? 3.918 3.877 8.765 1.00 84.62 87 ARG A CA 1
ATOM 709 C C . ARG A 1 87 ? 5.083 4.685 9.323 1.00 84.62 87 ARG A C 1
ATOM 711 O O . ARG A 1 87 ? 5.026 5.914 9.374 1.00 84.62 87 ARG A O 1
ATOM 718 N N . HIS A 1 88 ? 6.162 3.985 9.660 1.00 81.94 88 HIS A N 1
ATOM 719 C CA . HIS A 1 88 ? 7.464 4.593 9.895 1.00 81.94 88 HIS A CA 1
ATOM 720 C C . HIS A 1 88 ? 8.217 4.695 8.561 1.00 81.94 88 HIS A C 1
ATOM 722 O O . HIS A 1 88 ? 8.606 3.686 7.974 1.00 81.94 88 HIS A O 1
ATOM 728 N N . TRP A 1 89 ? 8.406 5.910 8.051 1.00 73.31 89 TRP A N 1
ATOM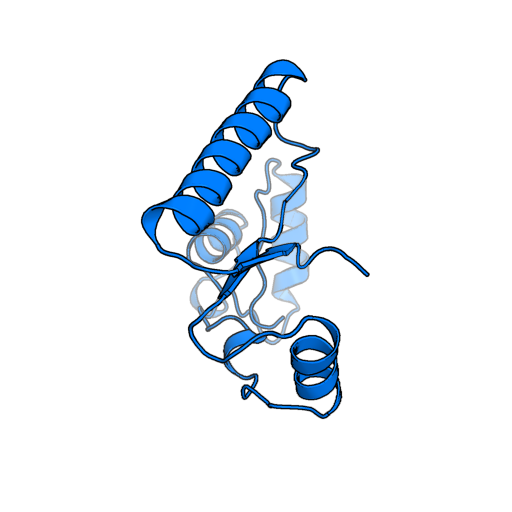 729 C CA . TRP A 1 89 ? 9.142 6.141 6.806 1.00 73.31 89 TRP A CA 1
ATOM 730 C C . TRP A 1 89 ? 10.637 6.263 7.118 1.00 73.31 89 TRP A C 1
ATOM 732 O O . TRP A 1 89 ? 11.068 7.273 7.662 1.00 73.31 89 TRP A O 1
ATOM 742 N N . TYR A 1 90 ? 11.417 5.221 6.815 1.00 63.03 90 TYR A N 1
ATOM 743 C CA . TYR A 1 90 ? 12.859 5.173 7.107 1.00 63.03 90 TYR A CA 1
ATOM 744 C C . TYR A 1 90 ? 13.738 5.879 6.060 1.00 63.03 90 TYR A C 1
ATOM 746 O O . TYR A 1 90 ? 14.863 6.250 6.373 1.00 63.03 90 TYR A O 1
ATOM 754 N N . GLU A 1 91 ? 13.248 6.048 4.828 1.00 57.38 91 GLU A N 1
ATOM 755 C CA . GLU A 1 91 ? 14.071 6.471 3.676 1.00 57.38 91 GLU A CA 1
ATOM 756 C C . GLU A 1 91 ? 13.832 7.911 3.215 1.00 57.38 91 GLU A C 1
ATOM 758 O O . GLU A 1 91 ? 14.617 8.461 2.449 1.00 57.38 91 GLU A O 1
ATOM 763 N N . ILE A 1 92 ? 12.755 8.541 3.676 1.00 55.09 92 ILE A N 1
ATOM 764 C CA . ILE A 1 92 ? 12.550 9.967 3.441 1.00 55.09 92 ILE A CA 1
ATOM 765 C C . ILE A 1 92 ? 13.330 10.671 4.544 1.00 55.09 92 ILE A C 1
ATOM 767 O O . ILE A 1 92 ? 13.223 10.255 5.695 1.00 55.09 92 ILE A O 1
ATOM 771 N N . GLU A 1 93 ? 14.087 11.718 4.207 1.00 53.34 93 GLU A N 1
ATOM 772 C CA . GLU A 1 93 ? 14.725 12.686 5.118 1.00 53.34 93 GLU A CA 1
ATOM 773 C C . GLU A 1 93 ? 13.695 13.421 5.994 1.00 53.34 93 GLU A C 1
ATOM 775 O O . GLU A 1 93 ? 13.631 14.647 6.106 1.00 53.34 93 GLU A O 1
ATOM 780 N N . ILE A 1 94 ? 12.842 12.666 6.658 1.00 58.66 94 ILE A N 1
ATOM 781 C CA . ILE A 1 94 ? 12.107 13.119 7.791 1.00 58.66 94 ILE A CA 1
ATOM 782 C C . ILE A 1 94 ? 13.167 13.219 8.880 1.00 58.66 94 ILE A C 1
ATOM 784 O O . ILE A 1 94 ? 13.485 12.254 9.573 1.00 58.66 94 ILE A O 1
ATOM 788 N N . THR A 1 95 ? 13.750 14.412 9.012 1.00 72.12 95 THR A N 1
ATOM 789 C CA . THR A 1 95 ? 14.490 14.779 10.223 1.00 72.12 95 THR A CA 1
ATOM 790 C C . THR A 1 95 ? 13.692 14.292 11.437 1.00 72.12 95 THR A C 1
ATOM 792 O O . THR A 1 95 ? 12.460 14.278 11.390 1.00 72.12 95 THR A O 1
ATOM 795 N N . ILE A 1 96 ? 14.344 13.917 12.541 1.00 72.25 96 ILE A N 1
ATOM 796 C CA . ILE A 1 96 ? 13.651 13.468 13.770 1.00 72.25 96 ILE A CA 1
ATOM 797 C C . ILE A 1 96 ? 12.446 14.380 14.101 1.00 72.25 96 ILE A C 1
ATOM 799 O O . ILE A 1 96 ? 11.376 13.911 14.491 1.00 72.25 96 ILE 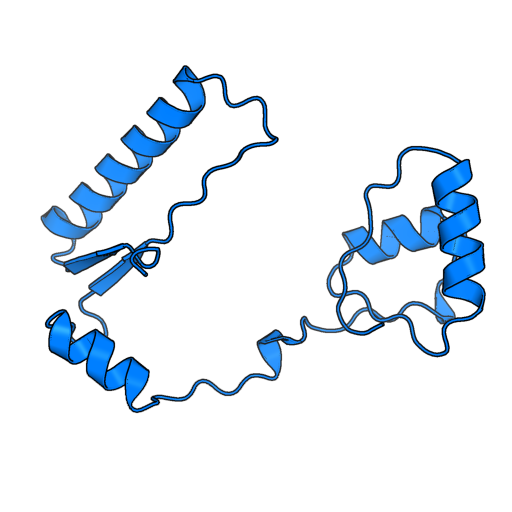A O 1
ATOM 803 N N . ASN A 1 97 ? 12.581 15.683 13.840 1.00 80.06 97 ASN A N 1
ATOM 804 C CA . ASN A 1 97 ? 11.534 16.691 13.996 1.00 80.06 97 ASN A CA 1
ATOM 805 C C . ASN A 1 97 ? 10.334 16.528 13.047 1.00 80.06 97 ASN A C 1
ATOM 807 O O . ASN A 1 97 ? 9.198 16.726 13.473 1.00 80.06 97 ASN A O 1
ATOM 811 N N . GLY A 1 98 ? 10.550 16.167 11.783 1.00 83.31 98 GLY A N 1
ATOM 812 C CA . GLY A 1 98 ? 9.472 15.895 10.834 1.00 83.31 98 GLY A CA 1
ATOM 813 C C . GLY A 1 98 ? 8.633 14.679 11.234 1.00 83.31 98 GLY A C 1
ATOM 814 O O . GLY A 1 98 ? 7.413 14.711 11.098 1.00 83.31 98 GLY A O 1
ATOM 815 N N . TYR A 1 99 ? 9.258 13.639 11.796 1.00 85.12 99 TYR A N 1
ATOM 816 C CA . TYR A 1 99 ? 8.557 12.396 12.130 1.00 85.12 99 TYR A CA 1
ATOM 817 C C . TYR A 1 99 ?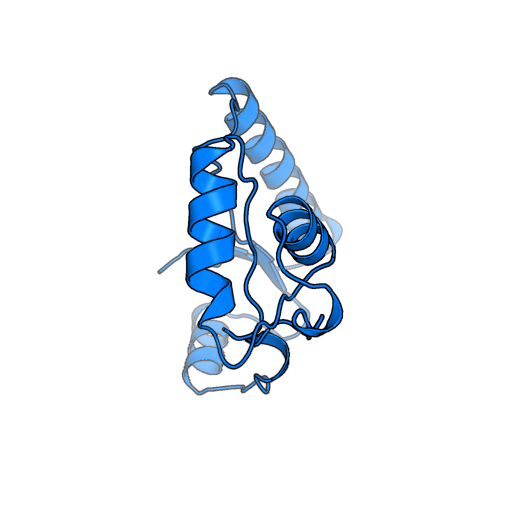 7.731 12.613 13.387 1.00 85.12 99 TYR A C 1
ATOM 819 O O . TYR A 1 99 ? 6.555 12.264 13.437 1.00 85.12 99 TYR A O 1
ATOM 827 N N . ARG A 1 100 ? 8.312 13.316 14.366 1.00 86.25 100 ARG A N 1
ATOM 828 C CA . ARG A 1 100 ? 7.576 13.789 15.541 1.00 86.25 100 ARG A CA 1
ATOM 829 C C . ARG A 1 100 ? 6.395 14.672 15.152 1.00 86.25 100 ARG A C 1
ATOM 831 O O . ARG A 1 100 ? 5.318 14.473 15.698 1.00 86.25 100 ARG A O 1
ATOM 838 N N . ARG A 1 101 ? 6.559 15.596 14.197 1.00 88.75 101 ARG A N 1
ATOM 839 C CA . ARG A 1 101 ? 5.449 16.427 13.702 1.00 88.75 101 ARG A CA 1
ATOM 840 C C . ARG A 1 101 ? 4.359 15.584 13.043 1.00 88.75 101 ARG A C 1
ATOM 842 O O . ARG A 1 101 ? 3.192 15.783 13.344 1.00 88.75 101 ARG A O 1
ATOM 849 N N . TYR A 1 102 ? 4.730 14.627 12.196 1.00 89.69 102 TYR A N 1
ATOM 850 C CA . TYR A 1 102 ? 3.783 13.681 11.606 1.00 89.69 102 TYR A CA 1
ATOM 851 C C . TYR A 1 102 ? 2.981 12.936 12.685 1.00 89.69 102 TYR A C 1
ATOM 853 O O . TYR A 1 102 ? 1.755 12.921 12.627 1.00 89.69 102 TYR A O 1
ATOM 861 N N . LEU A 1 103 ? 3.653 12.393 13.707 1.00 90.81 103 LEU A N 1
ATOM 862 C CA . LEU A 1 103 ? 2.984 11.716 14.820 1.00 90.81 103 LEU A CA 1
ATOM 863 C C . LEU A 1 103 ? 2.073 12.656 15.620 1.00 90.81 103 LEU A C 1
ATOM 865 O O . LEU A 1 103 ? 0.997 12.241 16.035 1.00 90.81 103 LEU A O 1
ATOM 869 N N . GLN A 1 104 ? 2.472 13.915 15.817 1.00 94.06 104 GLN A N 1
ATOM 870 C CA . GLN A 1 104 ? 1.644 14.919 16.493 1.00 94.06 104 GLN A CA 1
ATOM 871 C C . GLN A 1 104 ? 0.369 15.237 15.707 1.00 94.06 104 GLN A C 1
ATOM 873 O O . GLN A 1 104 ? -0.708 15.277 16.293 1.00 94.06 104 GLN A O 1
ATOM 878 N N . GLU A 1 105 ? 0.465 15.447 14.394 1.00 95.12 105 GLU A N 1
ATOM 879 C CA . GLU A 1 105 ? -0.715 15.713 13.561 1.00 95.12 105 GLU A CA 1
ATOM 880 C C . GLU A 1 105 ? -1.621 14.481 13.437 1.00 95.12 105 GLU A C 1
ATOM 882 O O . GLU A 1 105 ? -2.849 14.600 13.447 1.00 95.12 105 GLU A O 1
ATOM 887 N N . LEU A 1 106 ? -1.030 13.283 13.399 1.00 94.56 106 LEU A N 1
ATOM 888 C CA . LEU A 1 106 ? -1.784 12.037 13.448 1.00 94.56 106 LEU A CA 1
ATOM 889 C C . LEU A 1 106 ? -2.535 11.889 14.779 1.00 94.56 106 LEU A C 1
ATOM 891 O O . LEU A 1 106 ? -3.720 11.569 14.760 1.00 94.56 106 LEU A O 1
ATOM 895 N N . ALA A 1 107 ? -1.885 12.166 15.913 1.00 95.19 107 ALA A N 1
ATOM 896 C CA . ALA A 1 107 ? -2.517 12.120 17.232 1.00 95.19 107 ALA A CA 1
ATOM 897 C C . ALA A 1 107 ? -3.708 13.086 17.321 1.00 95.19 107 ALA A C 1
ATOM 899 O O . ALA A 1 107 ? -4.804 12.657 17.655 1.00 95.19 107 ALA A O 1
ATOM 900 N N . LYS A 1 108 ? -3.546 14.343 16.885 1.00 97.25 108 LYS A N 1
ATOM 901 C CA . LYS A 1 108 ? -4.657 15.315 16.828 1.00 97.25 108 LYS A CA 1
ATOM 902 C C . LYS A 1 108 ? -5.824 14.830 15.965 1.00 97.25 108 LYS A C 1
ATOM 904 O O . LYS A 1 108 ? -6.983 15.078 16.287 1.00 97.25 108 LYS A O 1
ATOM 909 N N . SER A 1 109 ? -5.523 14.161 14.852 1.00 96.31 109 SER A N 1
ATOM 910 C CA . SER A 1 109 ? -6.550 13.594 13.972 1.00 96.31 109 SER A CA 1
ATOM 911 C C . SER A 1 109 ? -7.297 12.445 14.655 1.00 96.31 109 SER A C 1
ATOM 913 O O . SER A 1 109 ? -8.515 12.350 14.531 1.00 96.31 109 SER A O 1
ATOM 915 N N . ILE A 1 110 ? -6.586 11.597 15.403 1.00 96.50 110 ILE A N 1
ATOM 916 C CA . ILE A 1 110 ? -7.173 10.524 16.216 1.00 96.50 110 ILE A CA 1
ATOM 917 C C . ILE A 1 110 ? -8.064 11.114 17.312 1.00 96.50 110 ILE A C 1
ATOM 919 O O . ILE A 1 110 ? -9.215 10.698 17.422 1.00 96.50 110 ILE A O 1
ATOM 923 N N . ASP A 1 111 ? -7.579 12.115 18.049 1.00 97.00 111 ASP A N 1
ATOM 924 C CA . ASP A 1 111 ? -8.347 12.798 19.096 1.00 97.00 111 ASP A CA 1
ATOM 925 C C . ASP A 1 111 ? -9.639 13.390 18.518 1.00 97.00 111 ASP A C 1
ATOM 927 O O . ASP A 1 111 ? -10.716 13.208 19.075 1.00 97.00 111 ASP A O 1
ATOM 931 N N . PHE A 1 112 ? -9.581 14.009 17.334 1.00 97.31 112 PHE A N 1
ATOM 932 C CA . PHE A 1 112 ? -10.778 14.498 16.647 1.00 97.31 112 PHE A CA 1
ATOM 933 C C . PHE A 1 112 ? -11.773 13.373 16.311 1.00 97.31 112 PHE A C 1
ATOM 935 O O . PHE A 1 112 ? -12.977 13.529 16.522 1.00 97.31 112 PHE A O 1
ATOM 942 N N . ILE A 1 113 ? -11.297 12.235 15.797 1.00 95.75 113 ILE A N 1
ATOM 943 C CA . ILE A 1 113 ? -12.147 11.080 15.463 1.00 95.75 113 ILE A CA 1
ATOM 944 C C . ILE A 1 113 ? -12.827 10.517 16.721 1.00 95.75 113 ILE A C 1
ATOM 946 O O . ILE A 1 113 ? -14.013 10.180 16.681 1.00 95.75 113 ILE A O 1
ATOM 950 N N . VAL A 1 114 ? -12.108 10.453 17.841 1.00 95.69 114 VAL A N 1
ATOM 951 C CA . VAL A 1 114 ? -12.649 9.976 19.119 1.00 95.69 114 VAL A CA 1
ATOM 952 C C . VAL A 1 114 ? -13.637 10.988 19.698 1.00 95.69 114 VAL A C 1
ATOM 954 O O . VAL A 1 114 ? -14.805 10.664 19.901 1.00 95.69 114 VAL A O 1
ATOM 957 N N . ASP A 1 115 ? -13.205 12.231 19.895 1.00 96.69 115 ASP A N 1
ATOM 958 C CA . ASP A 1 115 ? -13.940 13.219 20.687 1.00 96.69 115 ASP A CA 1
ATOM 959 C C . ASP A 1 115 ? -15.091 13.873 19.924 1.00 96.69 115 ASP A C 1
ATOM 961 O O . ASP A 1 115 ? -16.091 14.274 20.523 1.00 96.69 115 ASP A O 1
ATOM 965 N N . LYS A 1 116 ? -14.950 14.052 18.603 1.00 96.50 116 LYS A N 1
ATOM 966 C CA . LYS A 1 116 ? -15.954 14.751 17.783 1.00 96.50 116 LYS A CA 1
ATOM 967 C C . LYS A 1 116 ? -16.852 13.810 17.009 1.00 96.50 116 LYS A C 1
ATOM 969 O O . LYS A 1 116 ? -18.014 14.149 16.801 1.00 96.50 116 LYS A O 1
ATOM 974 N N . LEU A 1 117 ? -16.336 12.660 16.582 1.00 94.38 117 LEU A N 1
ATOM 975 C CA . LEU A 1 117 ? -17.125 11.691 15.819 1.00 94.38 117 LEU A CA 1
ATOM 976 C C . LEU A 1 117 ? -17.629 10.530 16.687 1.00 94.38 117 LEU A C 1
ATOM 978 O O . LEU A 1 117 ? -18.548 9.831 16.266 1.00 94.38 117 LEU A O 1
ATOM 982 N N . GLY A 1 118 ? -17.076 10.327 17.889 1.00 93.56 118 GLY A N 1
ATOM 983 C CA . GLY A 1 118 ? -17.483 9.249 18.794 1.00 93.56 118 GLY A CA 1
ATOM 984 C C . GLY A 1 118 ? -17.024 7.861 18.341 1.00 93.56 118 GLY A C 1
ATOM 985 O O . GLY A 1 118 ? -17.609 6.859 18.748 1.00 93.56 118 GLY A O 1
ATOM 986 N N . PHE A 1 119 ? -16.014 7.784 17.469 1.00 94.81 119 PHE A N 1
ATOM 987 C CA . PHE A 1 119 ? -15.503 6.514 16.954 1.00 94.81 119 PHE A CA 1
ATOM 988 C C . PHE A 1 119 ? -14.438 5.953 17.888 1.00 94.81 119 PHE A C 1
A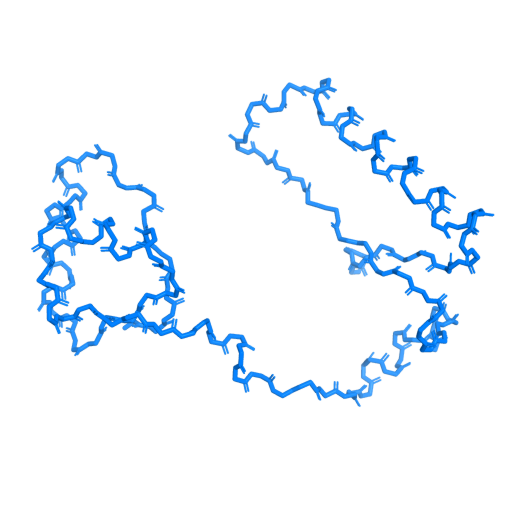TOM 990 O O . PHE A 1 119 ? -13.562 6.668 18.372 1.00 94.81 119 PHE A O 1
ATOM 997 N N . LYS A 1 120 ? -14.441 4.632 18.062 1.00 93.75 120 LYS A N 1
ATOM 998 C CA . LYS A 1 120 ? -13.304 3.941 18.670 1.00 93.75 120 LYS A CA 1
ATOM 999 C C . LYS A 1 120 ? -12.146 3.886 17.677 1.00 93.75 120 LYS A C 1
ATOM 1001 O O . LYS A 1 120 ? -12.348 3.527 16.521 1.00 93.75 120 LYS A O 1
ATOM 1006 N N . VAL A 1 121 ? -10.927 4.189 18.108 1.00 93.25 121 VAL A N 1
ATOM 1007 C CA . VAL A 1 121 ? -9.740 4.077 17.248 1.00 93.25 121 VAL A CA 1
ATOM 1008 C C . VAL A 1 121 ? -8.873 2.912 17.714 1.00 93.25 121 VAL A C 1
ATOM 1010 O O . VAL A 1 121 ? -8.602 2.779 18.905 1.00 93.25 121 VAL A O 1
ATOM 1013 N N . ILE A 1 122 ? -8.446 2.062 16.777 1.00 91.38 122 ILE A N 1
ATOM 1014 C CA . ILE A 1 122 ? -7.489 0.975 17.028 1.00 91.38 122 ILE A CA 1
ATOM 1015 C C . ILE A 1 122 ? -6.235 1.145 16.172 1.00 91.38 122 ILE A C 1
ATOM 1017 O O . ILE A 1 122 ? -6.319 1.550 15.011 1.00 91.38 122 ILE A O 1
ATOM 1021 N N . ASN A 1 123 ? -5.073 0.802 16.728 1.00 85.06 123 ASN A N 1
ATOM 1022 C CA . ASN A 1 123 ? -3.849 0.679 15.945 1.00 85.06 123 ASN A CA 1
ATOM 1023 C C . ASN A 1 123 ? -3.756 -0.737 15.361 1.00 85.06 123 ASN A C 1
ATOM 1025 O O . ASN A 1 123 ? -3.708 -1.715 16.104 1.00 85.06 123 ASN A O 1
ATOM 1029 N N . TRP A 1 124 ? -3.729 -0.836 14.037 1.00 70.31 124 TRP A N 1
ATOM 1030 C CA . TRP A 1 124 ? -3.692 -2.103 13.308 1.00 70.31 124 TRP A CA 1
ATOM 1031 C C . TRP A 1 124 ? -2.310 -2.780 13.330 1.00 70.31 124 TRP A C 1
ATOM 1033 O O . TRP A 1 124 ? -2.221 -3.982 13.100 1.00 70.31 124 TRP A O 1
ATOM 1043 N N . ASP A 1 125 ? -1.235 -2.044 13.641 1.00 66.56 125 ASP A N 1
ATOM 1044 C CA . ASP A 1 125 ? 0.131 -2.597 13.709 1.00 66.56 125 ASP A CA 1
ATOM 1045 C C . ASP A 1 125 ? 0.434 -3.380 15.001 1.00 66.56 125 ASP A C 1
ATOM 1047 O O . ASP A 1 125 ? 1.553 -3.860 15.192 1.00 66.56 125 ASP A O 1
ATOM 1051 N N . LEU A 1 126 ? -0.550 -3.553 15.888 1.00 45.94 126 LEU A N 1
ATOM 1052 C CA . LEU A 1 126 ? -0.424 -4.412 17.064 1.00 45.94 126 LEU A CA 1
ATOM 1053 C C . LEU A 1 126 ? -0.567 -5.884 16.642 1.00 45.94 126 LEU A C 1
ATOM 1055 O O . LEU A 1 126 ? -1.656 -6.459 16.666 1.00 45.94 126 LEU A O 1
ATOM 1059 N N . LYS A 1 127 ? 0.552 -6.464 16.201 1.00 40.75 127 LYS A N 1
ATOM 1060 C CA . LYS A 1 127 ? 0.774 -7.915 16.235 1.00 40.75 127 LYS A CA 1
ATOM 1061 C C . LYS A 1 127 ? 0.903 -8.407 17.670 1.00 40.75 127 LYS A C 1
ATOM 1063 O O . LYS A 1 127 ? 1.529 -7.684 18.476 1.00 40.75 127 LYS A O 1
#

pLDDT: mean 89.3, std 10.43, range [40.75, 97.31]

Radius of gyration: 21.16 Å; chains: 1; bounding box: 43×33×49 Å

Secondary structure (DSSP, 8-state):
--SB------SHHHHHHHHHHHHT-S-EEESSHHHHHHHHHTT--GGGEEE---GGGGPPP---HHHHHHHHHTT--TTSEEEE-----SSS---HHHHHHHHHHHHHHHHHHHHHH--EEEETT--